Protein AF-A0A2D5VBH9-F1 (afdb_monomer_lite)

Radius of gyration: 20.22 Å; chains: 1; bounding box: 48×28×54 Å

Structure (mmCIF, N/CA/C/O backbone):
data_AF-A0A2D5VBH9-F1
#
_entry.id   AF-A0A2D5VBH9-F1
#
loop_
_atom_site.group_PDB
_atom_site.id
_atom_site.type_symbol
_atom_site.label_atom_id
_atom_site.label_alt_id
_atom_site.label_comp_id
_atom_site.label_asym_id
_atom_site.label_entity_id
_atom_site.label_seq_id
_atom_site.pdbx_PDB_ins_code
_atom_site.Cartn_x
_atom_site.Cartn_y
_atom_site.Cartn_z
_atom_site.occupancy
_atom_site.B_iso_or_equiv
_atom_site.auth_seq_id
_atom_site.auth_comp_id
_atom_site.auth_asym_id
_atom_site.auth_atom_id
_atom_site.pdbx_PDB_model_num
ATOM 1 N N . MET A 1 1 ? 21.333 0.538 2.685 1.00 79.44 1 MET A N 1
ATOM 2 C CA . MET A 1 1 ? 20.663 1.641 3.406 1.00 79.44 1 MET A CA 1
ATOM 3 C C . MET A 1 1 ? 19.221 1.223 3.638 1.00 79.44 1 MET A C 1
ATOM 5 O O . MET A 1 1 ? 18.659 0.611 2.741 1.00 79.44 1 MET A O 1
ATOM 9 N N . ILE A 1 2 ? 18.660 1.466 4.822 1.00 83.69 2 ILE A N 1
ATOM 10 C CA . ILE A 1 2 ? 17.243 1.198 5.109 1.00 83.69 2 ILE A CA 1
ATOM 11 C C . ILE A 1 2 ? 16.544 2.550 5.173 1.00 83.69 2 ILE A C 1
ATOM 13 O O . ILE A 1 2 ? 17.012 3.439 5.882 1.00 83.69 2 ILE A O 1
ATOM 17 N N . TYR A 1 3 ? 15.455 2.695 4.423 1.00 83.12 3 TYR A N 1
ATOM 18 C CA . TYR A 1 3 ? 14.579 3.855 4.511 1.00 83.12 3 TYR A CA 1
ATOM 19 C C . TYR A 1 3 ? 13.360 3.475 5.340 1.00 83.12 3 TYR A C 1
ATOM 21 O O . TYR A 1 3 ? 12.609 2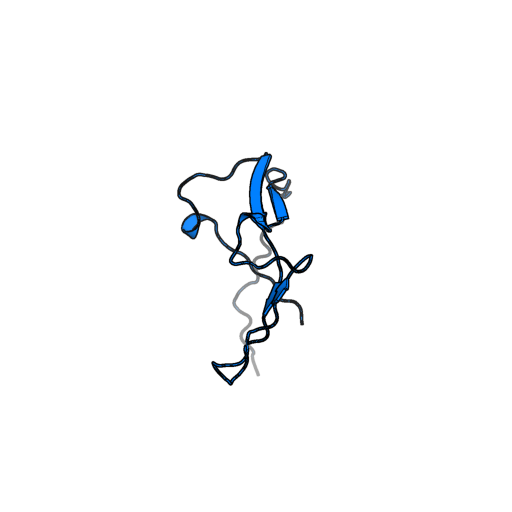.572 4.971 1.00 83.12 3 TYR A O 1
ATOM 29 N N . GLU A 1 4 ? 13.178 4.159 6.464 1.00 88.25 4 GLU A N 1
ATOM 30 C CA . GLU A 1 4 ? 11.980 4.051 7.286 1.00 88.25 4 GLU A CA 1
ATOM 31 C C . GLU A 1 4 ? 11.110 5.288 7.061 1.00 88.25 4 GLU A C 1
ATOM 33 O O . GLU A 1 4 ? 11.599 6.418 7.082 1.00 88.25 4 GLU A O 1
ATOM 38 N N . VAL A 1 5 ? 9.816 5.076 6.814 1.00 85.19 5 VAL A N 1
ATOM 39 C CA . VAL A 1 5 ? 8.863 6.152 6.531 1.00 85.19 5 VAL A CA 1
ATOM 40 C C . VAL A 1 5 ? 7.616 5.966 7.384 1.00 85.19 5 VAL A C 1
ATOM 42 O O . VAL A 1 5 ? 6.960 4.927 7.330 1.00 85.19 5 VAL A O 1
ATOM 45 N N . ALA A 1 6 ? 7.249 7.013 8.123 1.00 87.12 6 ALA A N 1
ATOM 46 C CA . ALA A 1 6 ? 5.972 7.117 8.817 1.00 87.12 6 ALA A CA 1
ATOM 47 C C . ALA A 1 6 ? 5.070 8.117 8.079 1.00 87.12 6 ALA A C 1
ATOM 49 O O . ALA A 1 6 ? 5.299 9.326 8.125 1.00 87.12 6 ALA A O 1
ATOM 50 N N . MET A 1 7 ? 4.034 7.621 7.396 1.00 84.56 7 MET A N 1
ATOM 51 C CA . MET A 1 7 ? 3.122 8.461 6.615 1.00 84.56 7 MET A CA 1
ATOM 52 C C . MET A 1 7 ? 1.771 8.633 7.329 1.00 84.56 7 MET A C 1
ATOM 54 O O . MET A 1 7 ? 1.005 7.673 7.448 1.00 84.56 7 MET A O 1
ATOM 58 N N . PRO A 1 8 ? 1.423 9.842 7.805 1.00 84.25 8 PRO A N 1
ATOM 59 C CA . PRO A 1 8 ? 0.138 10.067 8.448 1.00 84.25 8 PRO A CA 1
ATOM 60 C C . PRO A 1 8 ? -1.001 10.113 7.417 1.00 84.25 8 PRO A C 1
ATOM 62 O O . PRO A 1 8 ? -1.003 10.934 6.499 1.00 84.25 8 PRO A O 1
ATOM 65 N N . PHE A 1 9 ?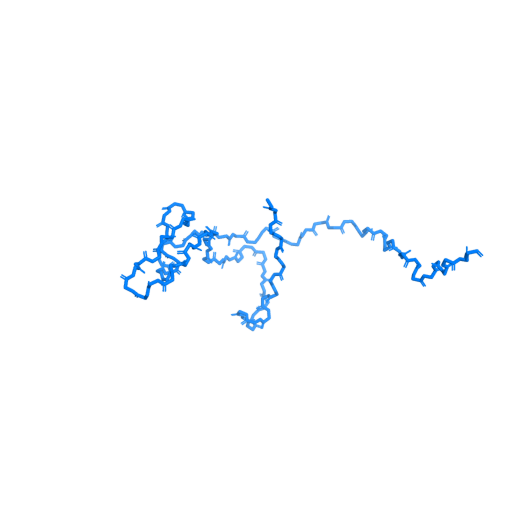 -2.052 9.320 7.641 1.00 85.00 9 PHE A N 1
ATOM 66 C CA . PHE A 1 9 ? -3.238 9.268 6.769 1.00 85.00 9 PHE A CA 1
ATOM 67 C C . PHE A 1 9 ? -4.036 10.574 6.688 1.00 85.00 9 PHE A C 1
ATOM 69 O O . PHE A 1 9 ? -4.869 10.711 5.794 1.00 85.00 9 PHE A O 1
ATOM 76 N N . LYS A 1 10 ? -3.766 11.555 7.563 1.00 84.62 10 LYS A N 1
ATOM 77 C CA . LYS A 1 10 ? -4.458 12.856 7.588 1.00 84.62 10 LYS A CA 1
ATOM 78 C C . LYS A 1 10 ? -4.404 13.607 6.250 1.00 84.62 10 LYS A C 1
ATOM 80 O O . LYS A 1 10 ? -5.272 14.431 5.987 1.00 84.62 10 LYS A O 1
ATOM 85 N N . HIS A 1 11 ? -3.394 13.327 5.424 1.00 81.69 11 HIS A N 1
ATOM 86 C CA . HIS A 1 11 ? -3.234 13.919 4.093 1.00 81.69 11 HIS A CA 1
ATOM 87 C C . HIS A 1 11 ? -3.811 13.055 2.963 1.00 81.69 11 HIS A C 1
ATOM 89 O O . HIS A 1 11 ? -4.005 13.554 1.863 1.00 81.69 11 HIS A O 1
ATOM 95 N N . CYS A 1 12 ? -4.106 11.781 3.229 1.00 82.75 12 CYS A N 1
ATOM 96 C CA . CYS A 1 12 ? -4.656 10.845 2.245 1.00 82.75 12 CYS A CA 1
ATOM 97 C C . CYS A 1 12 ? -6.186 10.757 2.331 1.00 82.75 12 CYS A C 1
ATOM 99 O O . CYS A 1 12 ? -6.862 10.526 1.335 1.00 82.75 12 CYS A O 1
ATOM 101 N N . THR A 1 13 ? -6.751 10.906 3.532 1.00 84.69 13 THR A N 1
ATOM 102 C CA . THR A 1 13 ? -8.190 10.759 3.764 1.00 84.69 13 THR A CA 1
ATOM 103 C C . THR A 1 13 ? -8.658 11.538 4.990 1.00 84.69 13 THR A C 1
ATOM 105 O O . THR A 1 13 ? -7.924 11.722 5.959 1.00 84.69 13 THR A O 1
ATOM 108 N N . LYS A 1 14 ? -9.924 11.973 4.963 1.00 87.00 14 LYS A N 1
ATOM 109 C CA . LYS A 1 14 ? -10.612 12.586 6.113 1.00 87.00 14 LYS A CA 1
ATOM 110 C C . LYS A 1 14 ? -11.244 11.546 7.048 1.00 87.00 14 LYS A C 1
ATOM 112 O O . LYS A 1 14 ? -11.627 11.877 8.167 1.00 87.00 14 LYS A O 1
ATOM 117 N N . ARG A 1 15 ? -11.394 10.296 6.594 1.00 88.56 15 ARG A N 1
ATOM 118 C CA . ARG A 1 15 ? -12.015 9.211 7.365 1.00 88.56 15 ARG A CA 1
ATOM 119 C C . ARG A 1 15 ? -10.992 8.586 8.314 1.00 88.56 15 ARG A C 1
ATOM 121 O O . ARG A 1 15 ? -9.854 8.348 7.923 1.00 88.56 15 ARG A O 1
ATOM 128 N N . LYS A 1 16 ? -11.411 8.242 9.536 1.00 85.94 16 LYS A N 1
ATOM 129 C CA . LYS A 1 16 ? -10.598 7.402 10.428 1.00 85.94 16 LYS A CA 1
ATOM 130 C C . LYS A 1 16 ? -10.482 5.984 9.854 1.00 85.94 16 LYS A C 1
ATOM 132 O O . LYS A 1 16 ? -11.502 5.361 9.548 1.00 85.94 16 LYS A O 1
ATOM 137 N N . ILE A 1 17 ? -9.248 5.503 9.724 1.00 87.50 17 ILE A N 1
ATOM 138 C CA . ILE A 1 17 ? -8.948 4.111 9.375 1.00 87.50 17 ILE A CA 1
ATOM 139 C C . ILE A 1 17 ? -9.333 3.219 10.557 1.00 87.50 17 ILE A C 1
ATOM 141 O O . ILE A 1 17 ? -9.083 3.570 11.711 1.00 87.50 17 ILE A O 1
ATOM 145 N N . LYS A 1 18 ? -9.964 2.086 10.265 1.00 89.25 18 LYS A N 1
ATOM 146 C CA . LYS A 1 18 ? -10.355 1.056 11.231 1.00 89.25 18 LYS A CA 1
ATOM 147 C C . LYS A 1 18 ? -9.795 -0.301 10.816 1.00 89.25 18 LYS A C 1
ATOM 149 O O . LYS A 1 18 ? -9.386 -0.493 9.673 1.00 89.25 18 LYS A O 1
ATOM 154 N N . GLU A 1 19 ? -9.803 -1.245 11.746 1.00 93.06 19 GLU A N 1
ATOM 155 C CA . GLU A 1 19 ? -9.447 -2.635 11.468 1.00 93.06 19 GLU A CA 1
ATOM 156 C C . GLU A 1 19 ? -10.249 -3.206 10.288 1.00 93.06 19 GLU A C 1
ATOM 158 O O . GLU A 1 19 ? -11.445 -2.934 10.142 1.00 93.06 19 GLU A O 1
ATOM 163 N N . GLY A 1 20 ? -9.570 -3.965 9.426 1.00 93.31 20 GLY A N 1
ATOM 164 C CA . GLY A 1 20 ? -10.153 -4.563 8.223 1.00 93.31 20 GLY A CA 1
ATOM 165 C C . GLY A 1 20 ? -10.292 -3.609 7.031 1.00 93.31 20 GLY A C 1
ATOM 166 O O . GLY A 1 20 ? -10.558 -4.065 5.915 1.00 93.31 20 GLY A O 1
ATOM 167 N N . ASP A 1 21 ? -10.068 -2.302 7.215 1.00 91.44 21 ASP A N 1
ATOM 168 C CA . ASP A 1 21 ? -9.876 -1.401 6.081 1.00 91.44 21 ASP A CA 1
ATOM 169 C C . ASP A 1 21 ? -8.649 -1.821 5.261 1.00 91.44 21 ASP A C 1
ATOM 171 O O . ASP A 1 21 ? -7.741 -2.504 5.746 1.00 91.44 21 ASP A O 1
ATOM 175 N N . HIS A 1 22 ? -8.603 -1.377 4.007 1.00 91.81 22 HIS A N 1
ATOM 176 C CA . HIS A 1 22 ? -7.481 -1.643 3.123 1.00 91.81 22 HIS A CA 1
ATOM 177 C C . HIS A 1 22 ? -7.146 -0.453 2.234 1.00 91.81 22 HIS A C 1
ATOM 179 O O . HIS A 1 22 ? -7.996 0.391 1.947 1.00 91.81 22 HIS A O 1
ATOM 185 N N . VAL A 1 23 ? -5.898 -0.428 1.779 1.00 90.00 23 VAL A N 1
ATOM 186 C CA . VAL A 1 23 ? -5.393 0.500 0.767 1.00 90.00 23 VAL A CA 1
ATOM 187 C C . VAL A 1 23 ? -4.711 -0.270 -0.357 1.00 90.00 23 VAL A C 1
ATOM 189 O O . VAL A 1 23 ? -4.153 -1.350 -0.134 1.00 90.00 23 VAL A O 1
ATOM 192 N N . GLY A 1 24 ? -4.768 0.296 -1.564 1.00 90.62 24 GLY A N 1
ATOM 193 C CA . GLY A 1 24 ? -3.878 -0.099 -2.650 1.00 90.62 24 GLY A CA 1
ATOM 194 C C . GLY A 1 24 ? -2.442 0.268 -2.278 1.00 90.62 24 GLY A C 1
ATOM 195 O O . GLY A 1 24 ? -2.200 1.372 -1.793 1.00 90.62 24 GLY A O 1
ATOM 196 N N . PHE A 1 25 ? -1.506 -0.660 -2.445 1.00 89.62 25 PHE A N 1
ATOM 197 C CA . PHE A 1 25 ? -0.118 -0.483 -2.036 1.00 89.62 25 PHE A CA 1
ATOM 198 C C . PHE A 1 25 ? 0.842 -1.229 -2.966 1.00 89.62 25 PHE A C 1
ATOM 200 O O . PHE A 1 25 ? 0.661 -2.416 -3.241 1.00 89.62 25 PHE A O 1
ATOM 207 N N . THR A 1 26 ? 1.897 -0.542 -3.404 1.00 89.44 26 THR A N 1
ATOM 208 C CA . THR A 1 26 ? 3.069 -1.156 -4.031 1.00 89.44 26 THR A CA 1
ATOM 209 C C . THR A 1 26 ? 4.324 -0.410 -3.563 1.00 89.44 26 THR A C 1
ATOM 211 O O . THR A 1 26 ? 4.468 0.777 -3.850 1.00 89.44 26 THR A O 1
ATOM 214 N N . PRO A 1 27 ? 5.219 -1.034 -2.778 1.00 86.94 27 PRO A N 1
ATOM 215 C CA . PRO A 1 27 ? 6.544 -0.489 -2.568 1.00 86.94 27 PRO A CA 1
ATOM 216 C C . PRO A 1 27 ? 7.338 -0.683 -3.859 1.00 86.94 27 PRO A C 1
ATOM 218 O O . PRO A 1 27 ? 7.240 -1.721 -4.523 1.00 86.94 27 PRO A O 1
ATOM 221 N N . GLY A 1 28 ? 8.137 0.309 -4.214 1.00 83.31 28 GLY A N 1
ATOM 222 C CA . GLY A 1 28 ? 8.963 0.240 -5.403 1.00 83.31 28 GLY A CA 1
ATOM 223 C C . GLY A 1 28 ? 10.141 1.181 -5.334 1.00 83.31 28 GLY A C 1
ATOM 224 O O . GLY A 1 28 ? 10.179 2.099 -4.516 1.00 83.31 28 GLY A O 1
ATOM 225 N N . TYR A 1 29 ? 11.099 0.906 -6.204 1.00 81.62 29 TYR A N 1
ATOM 226 C CA . TYR A 1 29 ? 12.188 1.806 -6.517 1.00 81.62 29 TYR A CA 1
ATOM 227 C C . TYR A 1 29 ? 11.990 2.318 -7.939 1.00 81.62 29 TYR A C 1
ATOM 229 O O . TYR A 1 29 ? 11.719 1.533 -8.849 1.00 81.62 29 TYR A O 1
ATOM 237 N N . GLU A 1 30 ? 12.113 3.626 -8.108 1.00 75.12 30 GLU A N 1
ATOM 238 C CA . GLU A 1 30 ? 12.160 4.270 -9.411 1.00 75.12 30 GLU A CA 1
ATOM 239 C C . GLU A 1 30 ? 13.565 4.834 -9.590 1.00 75.12 30 GLU A C 1
ATOM 241 O O . GLU A 1 30 ? 14.034 5.633 -8.775 1.00 75.12 30 GLU A O 1
ATOM 246 N N . GLU A 1 31 ? 14.241 4.398 -10.647 1.00 72.44 31 GLU A N 1
ATOM 247 C CA . GLU A 1 31 ? 15.457 5.059 -11.099 1.00 72.44 31 GLU A CA 1
ATOM 248 C C . GLU A 1 31 ? 15.052 6.162 -12.076 1.00 72.44 31 GLU A C 1
ATOM 250 O O . GLU A 1 31 ? 14.589 5.891 -13.186 1.00 72.44 31 GLU A O 1
ATOM 255 N N . GLY A 1 32 ? 15.167 7.413 -11.628 1.00 65.38 32 GLY A N 1
ATOM 256 C CA . GLY A 1 32 ? 14.994 8.569 -12.496 1.00 65.38 32 GLY A CA 1
ATOM 257 C C . GLY A 1 32 ? 16.205 8.721 -13.411 1.00 65.38 32 GLY A C 1
ATOM 258 O O . GLY A 1 32 ? 17.344 8.687 -12.945 1.00 65.38 32 GLY A O 1
ATOM 259 N N . PHE A 1 33 ? 15.964 8.915 -14.703 1.00 66.44 33 PHE A N 1
ATOM 260 C CA . PHE A 1 33 ? 17.013 9.208 -15.673 1.00 66.44 33 PHE A CA 1
ATOM 261 C C . PHE A 1 33 ? 17.212 10.721 -15.819 1.00 66.44 33 PHE A C 1
ATOM 263 O O . PHE A 1 33 ? 16.280 11.509 -15.656 1.00 66.44 33 PHE A O 1
ATOM 270 N N . ASN A 1 34 ? 18.440 11.140 -16.138 1.00 70.56 34 ASN A N 1
ATOM 271 C CA . ASN A 1 34 ? 18.740 12.550 -16.420 1.00 70.56 34 ASN A CA 1
ATOM 272 C C . ASN A 1 34 ? 18.242 12.993 -17.809 1.00 70.56 34 ASN A C 1
ATOM 274 O O . ASN A 1 34 ? 18.190 14.194 -18.078 1.00 70.56 34 ASN A O 1
ATOM 278 N N . ASP A 1 35 ? 17.895 12.048 -18.688 1.00 76.38 35 ASP A N 1
ATOM 279 C CA . ASP A 1 35 ? 17.300 12.322 -19.994 1.00 76.38 35 ASP A CA 1
ATOM 280 C C . ASP A 1 35 ? 15.763 12.222 -19.905 1.00 76.38 35 ASP A C 1
ATOM 282 O O . ASP A 1 35 ? 15.239 11.150 -19.599 1.00 76.38 35 ASP A O 1
ATOM 286 N N . PRO A 1 36 ? 15.011 13.297 -20.206 1.00 72.06 36 PRO A N 1
ATOM 287 C CA . PRO A 1 36 ? 13.548 13.267 -20.217 1.00 72.06 36 PRO A CA 1
ATOM 288 C C . PRO A 1 36 ? 12.935 12.337 -21.283 1.00 72.06 36 PRO A C 1
ATOM 290 O O . PRO A 1 36 ? 11.727 12.101 -21.250 1.00 72.06 36 PRO A O 1
ATOM 293 N N . ASN A 1 37 ? 13.722 11.822 -22.235 1.00 76.00 37 ASN A N 1
ATOM 294 C CA . ASN A 1 37 ? 13.277 10.844 -23.232 1.00 76.00 37 ASN A CA 1
ATOM 295 C C . ASN A 1 37 ? 13.441 9.386 -22.772 1.00 76.00 37 ASN A C 1
ATOM 297 O O . ASN A 1 37 ? 12.895 8.481 -23.411 1.00 76.00 37 ASN A O 1
ATOM 301 N N . GLU A 1 38 ? 14.176 9.135 -21.687 1.00 65.88 38 GLU A N 1
ATOM 302 C CA . GLU A 1 38 ? 14.321 7.803 -21.108 1.00 65.88 38 GLU A CA 1
ATOM 303 C C . GLU A 1 38 ? 13.137 7.513 -20.177 1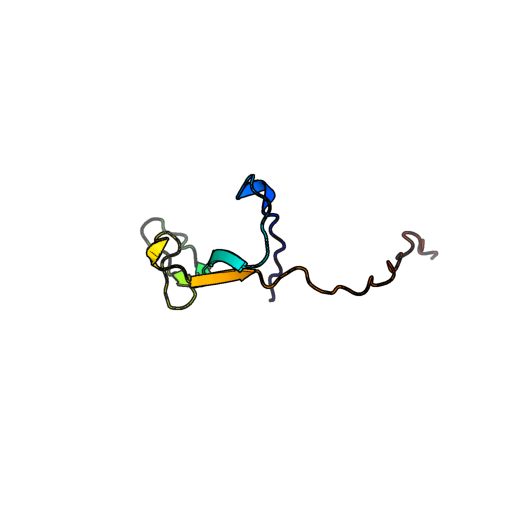.00 65.88 38 GLU A C 1
ATOM 305 O O . GLU A 1 38 ? 12.813 8.278 -19.269 1.00 65.88 38 GLU A O 1
ATOM 310 N N . LYS A 1 39 ? 12.446 6.391 -20.411 1.00 64.44 39 LYS A N 1
ATOM 311 C CA . LYS A 1 39 ? 11.374 5.949 -19.514 1.00 64.44 39 LYS A CA 1
ATOM 312 C C . LYS A 1 39 ? 11.999 5.327 -18.271 1.00 64.44 39 LYS A C 1
ATOM 314 O O . LYS A 1 39 ? 12.702 4.326 -18.393 1.00 64.44 39 LYS A O 1
A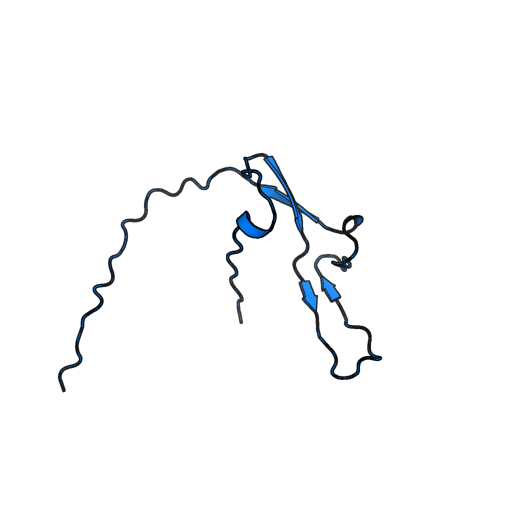TOM 319 N N . GLY A 1 40 ? 11.690 5.896 -17.104 1.00 65.44 40 GLY A N 1
ATOM 320 C CA . GLY A 1 40 ? 12.030 5.338 -15.794 1.00 65.44 40 GLY A CA 1
ATOM 321 C C . GLY A 1 40 ? 11.726 3.840 -15.712 1.00 65.44 40 GLY A C 1
ATOM 322 O O . GLY A 1 40 ? 10.703 3.372 -16.222 1.00 65.44 40 GLY A O 1
ATOM 323 N N . VAL A 1 41 ? 12.620 3.075 -15.083 1.00 68.75 41 VAL A N 1
ATOM 324 C CA . VAL A 1 41 ? 12.363 1.662 -14.784 1.00 68.75 41 VAL A CA 1
ATOM 325 C C . VAL A 1 41 ? 11.774 1.576 -13.384 1.00 68.75 41 VAL A C 1
ATOM 327 O O . VAL A 1 41 ? 12.437 1.874 -12.391 1.00 68.75 41 VAL A O 1
ATOM 330 N N . PHE A 1 42 ? 10.522 1.133 -13.309 1.00 73.12 42 PHE A N 1
ATOM 331 C CA . PHE A 1 42 ? 9.852 0.862 -12.045 1.00 73.12 42 PHE A CA 1
ATOM 332 C C . PHE A 1 42 ? 10.190 -0.549 -11.568 1.00 73.12 42 PHE A C 1
ATOM 334 O O . PHE A 1 42 ? 9.651 -1.544 -12.056 1.00 73.12 42 PHE A O 1
ATOM 341 N N . LEU A 1 43 ? 11.048 -0.646 -10.557 1.00 76.19 43 LEU A N 1
ATOM 342 C CA . LEU A 1 43 ? 11.264 -1.874 -9.796 1.00 76.19 43 LEU A CA 1
ATOM 343 C C . LEU A 1 43 ? 10.252 -1.940 -8.647 1.00 76.19 43 LEU A C 1
ATOM 345 O O . LEU A 1 43 ? 10.596 -1.938 -7.464 1.00 76.19 43 LEU A O 1
ATOM 349 N N . CYS A 1 44 ? 8.972 -1.949 -9.009 1.00 82.62 44 CYS A N 1
ATOM 350 C CA . CYS A 1 44 ? 7.862 -2.065 -8.073 1.00 82.62 44 CYS A CA 1
ATOM 351 C C . CYS A 1 44 ? 7.568 -3.524 -7.729 1.00 82.62 44 CYS A C 1
ATOM 353 O O . CYS A 1 44 ? 7.888 -4.452 -8.480 1.00 82.62 44 CYS A O 1
ATOM 355 N N . TRP A 1 45 ? 6.915 -3.747 -6.589 1.00 81.50 45 TRP A N 1
ATOM 356 C CA . TRP A 1 45 ? 6.506 -5.085 -6.185 1.00 81.50 45 TRP A CA 1
ATOM 357 C C . TRP A 1 45 ? 5.649 -5.733 -7.282 1.00 81.50 45 TRP A C 1
ATOM 359 O O . TRP A 1 45 ? 4.638 -5.181 -7.712 1.00 81.50 45 TRP A O 1
ATOM 369 N N . LYS A 1 46 ? 6.085 -6.912 -7.752 1.00 78.75 46 LYS A N 1
ATOM 370 C CA . LYS A 1 46 ? 5.483 -7.664 -8.870 1.00 78.75 46 LYS A CA 1
ATOM 371 C C . LYS A 1 46 ? 5.483 -6.920 -10.217 1.00 78.75 46 LYS A C 1
ATOM 373 O O . LYS A 1 46 ? 4.702 -7.274 -11.091 1.00 78.75 46 LYS A O 1
ATOM 378 N N . GLY A 1 47 ? 6.342 -5.913 -10.388 1.00 77.00 47 GLY A N 1
ATOM 379 C CA . GLY A 1 47 ? 6.384 -5.090 -11.599 1.00 77.00 47 GLY A CA 1
ATOM 380 C C . GLY A 1 47 ? 5.140 -4.217 -11.788 1.00 77.00 47 GLY A C 1
ATOM 381 O O . GLY A 1 47 ? 4.849 -3.819 -12.910 1.00 77.00 47 GLY A O 1
ATOM 382 N N . ALA A 1 48 ? 4.375 -3.958 -10.720 1.00 80.75 48 ALA A N 1
ATOM 383 C CA . ALA A 1 48 ? 3.164 -3.149 -10.803 1.00 80.75 48 ALA A CA 1
ATOM 384 C C . ALA A 1 48 ? 3.502 -1.691 -11.145 1.00 80.75 48 ALA A C 1
ATOM 386 O O . ALA A 1 48 ? 4.283 -1.066 -10.432 1.00 80.75 48 ALA A O 1
ATOM 387 N N . ASN A 1 49 ? 2.878 -1.139 -12.186 1.00 80.56 49 ASN A N 1
ATOM 388 C CA . ASN A 1 49 ? 2.939 0.294 -12.463 1.00 80.56 49 ASN A CA 1
ATOM 389 C C . ASN A 1 49 ? 2.202 1.058 -11.338 1.00 80.56 49 ASN A C 1
ATOM 391 O O . ASN A 1 49 ? 1.000 0.829 -11.165 1.00 80.56 49 ASN A O 1
ATOM 395 N N . PRO A 1 50 ? 2.872 1.934 -10.562 1.00 81.75 50 PRO A N 1
ATOM 396 C CA . PRO A 1 50 ? 2.235 2.645 -9.453 1.00 81.75 50 PRO A CA 1
ATOM 397 C C . PRO A 1 50 ? 1.142 3.628 -9.905 1.00 81.75 50 PRO A C 1
ATOM 399 O O . PRO A 1 50 ? 0.255 3.937 -9.108 1.00 81.75 50 PRO A O 1
ATOM 402 N N . ASP A 1 51 ? 1.152 4.056 -11.172 1.00 82.38 51 ASP A N 1
ATOM 403 C CA . ASP A 1 51 ? 0.123 4.932 -11.749 1.00 82.38 51 ASP A CA 1
ATOM 404 C C . ASP A 1 51 ? -1.180 4.183 -12.084 1.00 82.38 51 ASP A C 1
ATOM 406 O O . ASP A 1 51 ? -2.248 4.782 -12.237 1.00 82.38 51 ASP A O 1
ATOM 410 N N . GLU A 1 52 ? -1.130 2.852 -12.164 1.00 86.25 52 GLU A N 1
ATOM 411 C CA . GLU A 1 52 ? -2.280 2.011 -12.478 1.00 86.25 52 GLU A CA 1
ATOM 412 C C . GLU A 1 52 ? -2.850 1.383 -11.207 1.00 86.25 52 GLU A C 1
ATOM 414 O O . GLU A 1 52 ? -2.474 0.287 -10.793 1.00 86.25 52 GLU A O 1
ATOM 419 N N . SER A 1 53 ? -3.836 2.055 -10.605 1.00 86.75 53 SER A N 1
ATOM 420 C CA . SER A 1 53 ? -4.437 1.623 -9.329 1.00 86.75 53 SER A CA 1
ATOM 421 C C . SER A 1 53 ? -4.954 0.173 -9.321 1.00 86.75 53 SER A C 1
ATOM 423 O O . SER A 1 53 ? -4.953 -0.471 -8.272 1.00 86.75 53 SER A O 1
ATOM 425 N N . SER A 1 54 ? -5.351 -0.362 -10.482 1.00 88.94 54 SER A N 1
ATOM 426 C CA . SER A 1 54 ? -5.806 -1.752 -10.642 1.00 88.94 54 SER A CA 1
ATOM 427 C C . SER A 1 54 ? -4.707 -2.807 -10.454 1.00 88.94 54 SER A C 1
ATOM 429 O O . SER A 1 54 ? -5.019 -3.963 -10.172 1.00 88.94 54 SER A O 1
ATOM 431 N N . LEU A 1 55 ? -3.436 -2.415 -10.580 1.00 86.56 55 LEU A N 1
ATOM 432 C CA . LEU A 1 55 ? -2.273 -3.294 -10.440 1.00 86.56 55 LEU A CA 1
ATOM 433 C C . LEU A 1 55 ? -1.707 -3.311 -9.015 1.00 86.56 55 LEU A C 1
ATOM 435 O O . LEU A 1 55 ? -0.812 -4.103 -8.713 1.00 86.56 55 LEU A O 1
ATOM 439 N N . LEU A 1 56 ? -2.209 -2.448 -8.128 1.00 89.81 56 LEU A N 1
ATOM 440 C CA . LEU A 1 56 ? -1.702 -2.333 -6.767 1.00 89.81 56 LEU A CA 1
ATOM 441 C C . LEU A 1 56 ? -2.057 -3.560 -5.921 1.00 89.81 56 LEU A C 1
ATOM 443 O O . LEU A 1 56 ? -3.151 -4.124 -6.001 1.00 89.81 56 LEU A O 1
ATOM 447 N N . GLY A 1 57 ? -1.135 -3.941 -5.035 1.00 89.00 57 GLY A N 1
ATOM 448 C CA . GLY A 1 57 ? -1.411 -4.914 -3.986 1.00 89.00 57 GLY A CA 1
ATOM 449 C C . GLY A 1 57 ? -2.407 -4.370 -2.962 1.00 89.00 57 GLY A C 1
ATOM 450 O O . GLY A 1 57 ? -2.673 -3.172 -2.891 1.00 89.00 57 GLY A O 1
ATOM 451 N N . LYS A 1 58 ? -2.951 -5.255 -2.125 1.00 91.06 58 LYS A N 1
ATOM 452 C CA . LYS A 1 58 ? -3.890 -4.887 -1.060 1.00 91.06 58 LYS A CA 1
ATOM 453 C C . LYS A 1 58 ? -3.207 -4.986 0.300 1.00 91.06 58 LYS A C 1
ATOM 455 O O . LYS A 1 58 ? -2.907 -6.090 0.751 1.00 91.06 58 LYS A O 1
ATOM 460 N N . LEU A 1 59 ? -3.013 -3.854 0.972 1.00 90.38 59 LEU A N 1
ATOM 461 C CA . LEU A 1 59 ? -2.564 -3.810 2.365 1.00 90.38 59 LEU A CA 1
ATOM 462 C C . LEU A 1 59 ? -3.784 -3.673 3.276 1.00 90.38 59 LEU A C 1
ATOM 464 O O . LEU A 1 59 ? -4.565 -2.738 3.116 1.00 90.38 59 LEU A O 1
ATOM 468 N N . THR A 1 60 ? -3.960 -4.617 4.203 1.00 93.38 60 THR A N 1
ATOM 469 C CA . THR A 1 60 ? -5.095 -4.653 5.143 1.00 93.38 60 THR A CA 1
ATOM 470 C C . THR A 1 60 ? -4.618 -4.284 6.543 1.00 93.38 60 THR A C 1
ATOM 472 O O . THR A 1 60 ? -3.617 -4.824 7.009 1.00 93.38 60 THR A O 1
ATOM 475 N N . PHE A 1 61 ? -5.326 -3.380 7.221 1.00 90.56 61 PHE A N 1
ATOM 476 C CA . PHE A 1 61 ? -4.953 -2.938 8.566 1.00 90.56 61 PHE A CA 1
ATOM 477 C C . PHE A 1 61 ? -5.406 -3.951 9.620 1.00 90.56 61 PHE A C 1
ATOM 479 O O . PHE A 1 61 ? -6.604 -4.106 9.876 1.00 90.56 61 PHE A O 1
ATOM 486 N N . GLY A 1 62 ? -4.433 -4.626 10.233 1.00 87.31 62 GLY A N 1
ATOM 487 C CA . GLY A 1 62 ? -4.635 -5.568 11.333 1.00 87.31 62 GLY A CA 1
ATOM 488 C C . GLY A 1 62 ? -4.673 -4.858 12.680 1.00 87.31 62 GLY A C 1
ATOM 489 O O . GLY A 1 62 ? -3.686 -4.896 13.399 1.00 87.31 62 GLY A O 1
ATOM 490 N N . GLY A 1 63 ? -5.794 -4.199 12.981 1.00 82.94 63 GLY A N 1
ATOM 491 C CA . GLY A 1 63 ? -6.095 -3.615 14.292 1.00 82.94 63 GLY A CA 1
ATOM 492 C C . GLY A 1 63 ? -5.068 -2.607 14.838 1.00 82.94 63 GLY A C 1
ATOM 493 O O . GLY A 1 63 ? -4.037 -2.320 14.229 1.00 82.94 63 GLY A O 1
ATOM 494 N N . PRO A 1 64 ? -5.343 -2.000 16.001 1.00 79.62 64 PRO A N 1
ATOM 495 C CA . PRO A 1 64 ? -4.310 -1.331 16.777 1.00 79.62 64 PRO A CA 1
ATOM 496 C C . PRO A 1 64 ? -3.279 -2.360 17.252 1.00 79.62 64 PRO A C 1
ATOM 498 O O . PRO A 1 64 ? -3.646 -3.414 17.772 1.00 79.62 64 PRO A O 1
ATOM 501 N N . LEU A 1 65 ? -1.990 -2.039 17.130 1.00 75.69 65 LEU A N 1
ATOM 502 C CA . LEU A 1 65 ? -0.958 -2.828 17.796 1.00 75.69 65 LEU A CA 1
ATOM 503 C C . LEU A 1 65 ? -1.216 -2.797 19.306 1.00 75.69 65 LEU A C 1
ATOM 505 O O . LEU A 1 65 ? -1.446 -1.728 19.877 1.00 75.69 65 LEU A O 1
ATOM 509 N N . ALA A 1 66 ? -1.151 -3.958 19.957 1.00 73.44 66 ALA A N 1
ATOM 510 C CA . ALA A 1 66 ? -1.129 -4.053 21.411 1.00 73.44 66 ALA A CA 1
ATOM 511 C C . ALA A 1 66 ? 0.229 -3.544 21.912 1.00 73.44 66 ALA A C 1
ATOM 513 O O . ALA A 1 66 ? 1.131 -4.314 22.234 1.00 73.44 66 ALA A O 1
ATOM 514 N N . VAL A 1 67 ? 0.412 -2.225 21.903 1.00 66.50 67 VAL A N 1
ATOM 515 C CA . VAL A 1 67 ? 1.607 -1.606 22.462 1.00 66.50 67 VAL A CA 1
ATOM 516 C C . VAL A 1 67 ? 1.386 -1.550 23.965 1.00 66.50 67 VAL A C 1
ATOM 518 O O . VAL A 1 67 ? 0.694 -0.665 24.468 1.00 66.50 67 VAL A O 1
ATOM 521 N N . ASN A 1 68 ? 1.950 -2.513 24.696 1.00 62.25 68 ASN A N 1
ATOM 522 C CA . ASN A 1 68 ? 2.187 -2.311 26.121 1.00 62.25 68 ASN A CA 1
ATOM 523 C C . ASN A 1 68 ? 2.978 -1.010 26.219 1.00 62.25 68 ASN A C 1
ATOM 525 O O . ASN A 1 68 ? 4.028 -0.901 25.586 1.00 62.25 68 ASN A O 1
ATOM 529 N N . SER A 1 69 ? 2.434 -0.007 26.908 1.00 58.84 69 SER A N 1
ATOM 530 C CA . SER A 1 69 ? 3.040 1.316 27.026 1.00 58.84 69 SER A CA 1
ATOM 531 C C . SER A 1 69 ? 4.510 1.166 27.410 1.00 58.84 69 SER A C 1
ATOM 533 O O . SER A 1 69 ? 4.823 0.826 28.551 1.00 58.84 69 SER A O 1
ATOM 535 N N . ILE A 1 70 ? 5.407 1.373 26.447 1.00 58.12 70 ILE A N 1
ATOM 536 C CA . ILE A 1 70 ? 6.836 1.443 26.722 1.00 58.12 70 ILE A CA 1
ATOM 537 C C . ILE A 1 70 ? 6.992 2.681 27.610 1.00 58.12 70 ILE A C 1
ATOM 539 O O . ILE A 1 70 ? 6.477 3.741 27.232 1.00 58.12 70 ILE A O 1
ATOM 543 N N . PRO A 1 71 ? 7.629 2.585 28.792 1.00 49.94 71 PRO A N 1
ATOM 544 C CA . PRO A 1 71 ? 7.934 3.767 29.580 1.00 49.94 71 PRO A CA 1
ATOM 545 C C . PRO A 1 71 ? 8.649 4.754 28.665 1.00 49.94 71 PRO A C 1
ATOM 547 O O . PRO A 1 71 ? 9.627 4.379 28.013 1.00 49.94 71 PRO A O 1
ATOM 550 N N . GLN A 1 72 ? 8.152 5.990 28.574 1.00 50.78 72 GLN A N 1
ATOM 551 C CA . GLN A 1 72 ? 8.886 7.055 27.902 1.00 50.78 72 GLN A CA 1
ATOM 552 C C . GLN A 1 72 ? 10.280 7.091 28.523 1.00 50.78 72 GLN A C 1
ATOM 554 O O . GLN A 1 72 ? 10.445 7.502 29.670 1.00 50.78 72 GLN A O 1
ATOM 559 N N . THR A 1 73 ? 11.284 6.617 27.790 1.00 45.12 73 THR A N 1
ATOM 560 C CA . THR A 1 73 ? 12.667 6.864 28.170 1.00 45.12 73 THR A CA 1
ATOM 561 C C . THR A 1 73 ? 12.882 8.338 27.883 1.00 45.12 73 THR A C 1
ATOM 563 O O . THR A 1 73 ? 13.092 8.747 26.744 1.00 45.12 73 THR A O 1
ATOM 566 N N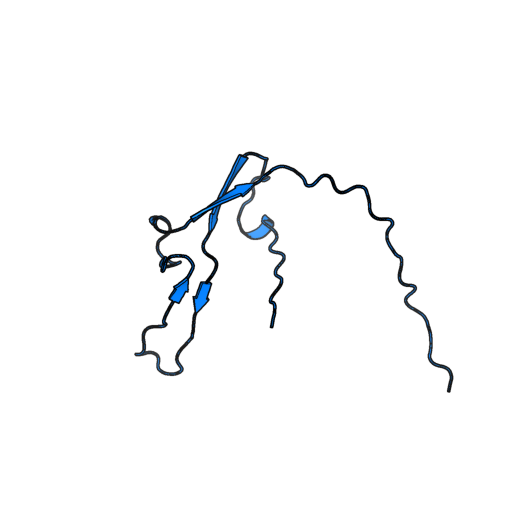 . VAL A 1 74 ? 12.693 9.158 28.914 1.00 44.81 74 VAL A N 1
ATOM 567 C CA . VAL A 1 74 ? 13.088 10.559 28.899 1.00 44.81 74 VAL A CA 1
ATOM 568 C C . VAL A 1 74 ? 14.605 10.546 28.774 1.00 44.81 74 VAL A C 1
ATOM 570 O O . VAL A 1 74 ? 15.299 10.261 29.744 1.00 44.81 74 VAL A O 1
ATOM 573 N N . TYR A 1 75 ? 15.131 10.803 27.580 1.00 44.16 75 TYR A N 1
ATOM 574 C CA . TYR A 1 75 ? 16.514 11.242 27.464 1.00 44.16 75 TYR A CA 1
ATOM 575 C C . TYR A 1 75 ? 16.567 12.649 28.070 1.00 44.16 75 TYR A C 1
ATOM 577 O O . TYR A 1 75 ? 15.900 13.542 27.536 1.00 44.16 75 TYR A O 1
ATOM 585 N N . PRO A 1 76 ? 17.285 12.890 29.182 1.00 44.22 76 PRO A N 1
ATOM 586 C CA . PRO A 1 76 ? 17.515 14.255 29.615 1.00 44.22 76 PRO A CA 1
ATOM 587 C C . PRO A 1 76 ? 18.350 14.952 28.535 1.00 44.22 76 PRO A C 1
ATOM 589 O O . PRO A 1 76 ? 19.512 14.622 28.305 1.00 44.22 76 PRO A O 1
ATOM 592 N N . LEU A 1 77 ? 17.736 15.916 27.850 1.00 48.66 77 LEU A N 1
ATOM 593 C CA . LEU A 1 77 ? 18.444 16.960 27.117 1.00 48.66 77 LEU A CA 1
ATOM 594 C C . LEU A 1 77 ? 19.242 17.767 28.145 1.00 48.66 77 LEU A C 1
ATOM 596 O O . LEU A 1 77 ? 18.691 18.643 28.805 1.00 48.66 77 LEU A O 1
ATOM 600 N N . GLY A 1 78 ? 20.519 17.433 28.320 1.00 53.97 78 GLY A N 1
ATOM 601 C CA . GLY A 1 78 ? 21.411 18.199 29.185 1.00 53.97 78 GLY A CA 1
ATOM 602 C C . GLY A 1 78 ? 22.530 17.380 29.811 1.00 53.97 78 GLY A C 1
ATOM 603 O O . GLY A 1 78 ? 22.522 17.152 31.01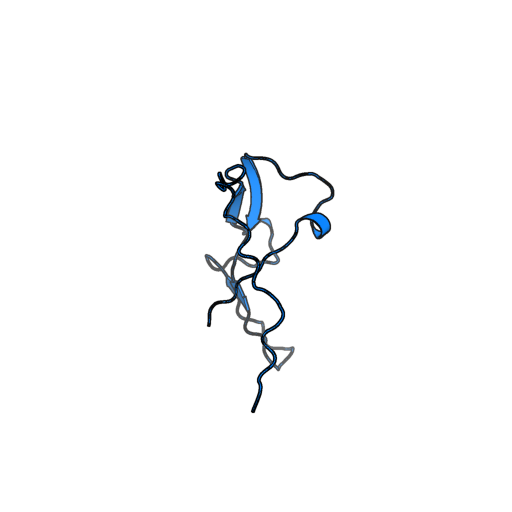4 1.00 53.97 78 GLY A O 1
ATOM 604 N N . ALA A 1 79 ? 23.524 16.998 29.014 1.00 46.22 79 ALA A N 1
ATOM 605 C CA . ALA A 1 79 ? 24.884 16.847 29.513 1.00 46.22 79 ALA A CA 1
ATOM 606 C C . ALA A 1 79 ? 25.737 17.846 28.731 1.00 46.22 79 ALA A C 1
ATOM 608 O O . ALA A 1 79 ? 26.124 17.600 27.593 1.00 46.22 79 ALA A O 1
ATOM 609 N N . THR A 1 80 ? 25.927 19.029 29.308 1.00 45.12 80 THR A N 1
ATOM 610 C CA . THR A 1 80 ? 26.979 19.951 28.885 1.00 45.12 80 THR A CA 1
ATOM 611 C C . THR A 1 80 ? 28.316 19.238 29.032 1.00 45.12 80 THR A C 1
ATOM 613 O O . THR A 1 80 ? 28.654 18.792 30.128 1.00 45.12 80 THR A O 1
ATOM 616 N N . GLU A 1 81 ? 29.060 19.133 27.936 1.00 46.69 81 GLU A N 1
ATOM 617 C CA . GLU A 1 81 ? 30.477 18.789 27.960 1.00 46.69 81 GLU A CA 1
ATOM 618 C C . GLU A 1 81 ? 31.216 19.853 28.786 1.00 46.69 81 GLU A C 1
ATOM 620 O O . GLU A 1 81 ? 31.190 21.038 28.452 1.00 46.69 81 GLU A O 1
ATOM 625 N N . SER A 1 82 ? 31.850 19.444 29.884 1.00 45.22 82 SER A N 1
ATOM 626 C CA . SER A 1 82 ? 32.911 20.223 30.518 1.00 45.22 82 SER A CA 1
ATOM 627 C C . SER A 1 82 ? 34.247 19.670 30.033 1.00 45.22 82 SER A C 1
ATOM 629 O O . SER A 1 82 ? 34.549 18.500 30.290 1.00 45.22 82 SER A O 1
ATOM 631 N N . GLN A 1 83 ? 34.994 20.506 29.309 1.00 42.72 83 GLN A N 1
ATOM 632 C CA . GLN A 1 83 ? 36.435 20.350 29.097 1.00 42.72 83 GLN A CA 1
ATOM 633 C C . GLN A 1 83 ? 37.196 20.478 30.418 1.00 42.72 83 GLN A C 1
ATOM 635 O O . GLN A 1 83 ? 36.721 21.239 31.294 1.00 42.72 83 GLN A O 1
#

Foldseek 3Di:
DDDDDDDDCVVVDPDDDFAFDKDFDKDWDWDDDPDPPDDIQTRIDVSFDPVDSVRGDIDGDHGDPPPPPDPPPPPPPDDDDDD

Sequence (83 aa):
MIYEVAMPFKHCTKRKIKEGDHVGFTPGYEEGFNDPNEKGVFLCWKGANPDESSLLGKLTFGGPLAVNSIPQTVYPLGATESQ

pLDDT: mean 75.81, std 15.01, range [42.72, 93.38]

Secondary structure (DSSP, 8-state):
--------GGGT-SSPP-TT-EEEE--EEEE--SSTTS--EEEEGGG--TT-GGG-EEEE---S------------S------